Protein AF-A0A851DUW6-F1 (afdb_monomer_lite)

Radius of gyration: 22.92 Å; chains: 1; bounding box: 65×24×66 Å

pLDDT: mean 84.38, std 8.9, range [59.97, 96.06]

Structure (mmCIF, N/CA/C/O backbone):
data_AF-A0A851DUW6-F1
#
_entry.id   AF-A0A851DUW6-F1
#
loop_
_atom_site.group_PDB
_atom_site.id
_atom_site.type_symbol
_atom_site.label_atom_id
_atom_site.label_alt_id
_atom_site.label_comp_id
_atom_site.label_asym_id
_atom_site.label_entity_id
_atom_site.label_seq_id
_atom_site.pdbx_PDB_ins_code
_atom_site.Cartn_x
_atom_site.Cartn_y
_atom_site.Cartn_z
_atom_site.occupancy
_atom_site.B_iso_or_equiv
_atom_site.auth_seq_id
_atom_site.auth_comp_id
_atom_site.auth_asym_id
_atom_site.auth_atom_id
_atom_site.pdbx_PDB_model_num
ATOM 1 N N . MET A 1 1 ? -37.202 9.123 12.163 1.00 62.00 1 MET A N 1
ATOM 2 C CA . MET A 1 1 ? -35.732 9.219 12.340 1.00 62.00 1 MET A CA 1
ATOM 3 C C . MET A 1 1 ? -35.162 8.088 13.204 1.00 62.00 1 MET A C 1
ATOM 5 O O . MET A 1 1 ? -33.959 7.853 13.175 1.00 62.00 1 MET A O 1
ATOM 9 N N . ASP A 1 2 ? -36.004 7.323 13.901 1.00 75.75 2 ASP A N 1
ATOM 10 C CA . ASP A 1 2 ? -35.580 6.311 14.883 1.00 75.75 2 ASP A CA 1
ATOM 11 C C . ASP A 1 2 ? -34.947 5.065 14.260 1.00 75.75 2 ASP A C 1
ATOM 13 O O . ASP A 1 2 ? -34.024 4.495 14.832 1.00 75.75 2 ASP A O 1
ATOM 17 N N . ARG A 1 3 ? -35.350 4.695 13.035 1.00 72.62 3 ARG A N 1
ATOM 18 C CA . ARG A 1 3 ? -34.721 3.592 12.287 1.00 72.62 3 ARG A CA 1
ATOM 19 C C . ARG A 1 3 ? -33.239 3.849 11.992 1.00 72.62 3 ARG A C 1
ATOM 21 O O . ARG A 1 3 ? -32.431 2.941 12.138 1.00 72.62 3 ARG A O 1
ATOM 28 N N . PHE A 1 4 ? -32.865 5.085 11.650 1.00 74.88 4 PHE A N 1
ATOM 29 C CA . PHE A 1 4 ? -31.460 5.447 11.425 1.00 74.88 4 PHE A CA 1
ATOM 30 C C . PHE A 1 4 ? -30.649 5.422 12.722 1.00 74.88 4 PHE A C 1
ATOM 32 O O . PHE A 1 4 ? -29.516 4.947 12.716 1.00 74.88 4 PHE A O 1
ATOM 39 N N . ARG A 1 5 ? -31.238 5.862 13.845 1.00 73.00 5 ARG A N 1
ATOM 40 C CA . ARG A 1 5 ? -30.611 5.745 15.172 1.00 73.00 5 ARG A CA 1
ATOM 41 C C . ARG A 1 5 ? -30.378 4.290 15.565 1.00 73.00 5 ARG A C 1
ATOM 43 O O . ARG A 1 5 ? -29.291 3.976 16.032 1.00 73.00 5 ARG A O 1
ATOM 50 N N . MET A 1 6 ? -31.350 3.413 15.320 1.00 72.38 6 MET A N 1
ATOM 51 C CA . MET A 1 6 ? -31.235 1.981 15.613 1.00 72.38 6 MET A CA 1
ATOM 52 C C . MET A 1 6 ? -30.112 1.318 14.801 1.00 72.38 6 MET A C 1
ATOM 54 O O . MET A 1 6 ? -29.317 0.562 15.348 1.00 72.38 6 MET A O 1
ATOM 58 N N . ILE A 1 7 ? -29.994 1.656 13.513 1.00 71.75 7 ILE A N 1
ATOM 59 C CA . ILE A 1 7 ? -28.923 1.153 12.641 1.00 71.75 7 ILE A CA 1
ATOM 60 C C . ILE A 1 7 ? -27.550 1.679 13.091 1.00 71.75 7 ILE A C 1
ATOM 62 O O . ILE A 1 7 ? -26.595 0.910 13.178 1.00 71.75 7 ILE A O 1
ATOM 66 N N . PHE A 1 8 ? -27.439 2.965 13.439 1.00 67.38 8 PHE A N 1
ATOM 67 C CA . PHE A 1 8 ? -26.194 3.529 13.974 1.00 67.38 8 PHE A CA 1
ATOM 68 C C . PHE A 1 8 ? -25.796 2.900 15.314 1.00 67.38 8 PHE A C 1
ATOM 70 O O . PHE A 1 8 ? -24.625 2.585 15.514 1.00 67.38 8 PHE A O 1
ATOM 77 N N . GLN A 1 9 ? -26.758 2.666 16.209 1.00 66.50 9 GLN A N 1
ATOM 78 C CA . GLN A 1 9 ? -26.529 1.952 17.467 1.00 66.50 9 GLN A CA 1
ATOM 79 C C . GLN A 1 9 ? -26.099 0.503 17.220 1.00 66.50 9 GLN A C 1
ATOM 81 O O . GLN A 1 9 ? -25.191 0.017 17.890 1.00 66.50 9 GLN A O 1
ATOM 86 N N . TYR A 1 10 ? -26.671 -0.164 16.216 1.00 63.16 10 TYR A N 1
ATOM 87 C CA . TYR A 1 10 ? -26.260 -1.507 15.817 1.00 63.16 10 TYR A CA 1
ATOM 88 C C . TYR A 1 10 ? -24.811 -1.533 15.308 1.00 63.16 10 TYR A C 1
ATOM 90 O O . TYR A 1 10 ? -24.011 -2.350 15.769 1.00 63.16 10 TYR A O 1
ATOM 98 N N . PHE A 1 11 ? -24.426 -0.587 14.446 1.00 60.25 11 PHE A N 1
ATOM 99 C CA . PHE A 1 11 ? -23.037 -0.421 14.004 1.00 60.25 11 PHE A CA 1
ATOM 100 C C . PHE A 1 11 ? -22.083 -0.076 15.156 1.00 60.25 11 PHE A C 1
ATOM 102 O O . PHE A 1 11 ? -20.948 -0.551 15.181 1.00 60.25 11 PHE A O 1
ATOM 109 N N . GLN A 1 12 ? -22.545 0.695 16.141 1.00 59.97 12 GLN A N 1
ATOM 110 C CA . GLN A 1 12 ? -21.779 1.014 17.344 1.00 59.97 12 GLN A CA 1
ATOM 111 C C . GLN A 1 12 ? -21.623 -0.197 18.281 1.00 59.97 12 GLN A C 1
ATOM 113 O O . GLN A 1 12 ? -20.594 -0.321 18.941 1.00 59.97 12 GLN A O 1
ATOM 118 N N . SER A 1 13 ? -22.602 -1.106 18.310 1.00 65.56 13 SER A N 1
ATOM 119 C CA . SER A 1 13 ? -22.557 -2.340 19.109 1.00 65.56 13 SER A CA 1
ATOM 120 C C . SER A 1 13 ? -21.707 -3.451 18.474 1.00 65.56 13 SER A C 1
ATOM 122 O O . SER A 1 13 ? -21.062 -4.207 19.193 1.00 65.56 13 SER A O 1
ATOM 124 N N . ASN A 1 14 ? -21.625 -3.506 17.138 1.00 67.81 14 ASN A N 1
ATOM 125 C CA . ASN A 1 14 ? -20.889 -4.525 16.377 1.00 67.81 14 ASN A CA 1
ATOM 126 C C . ASN A 1 14 ? -19.661 -3.939 15.662 1.00 67.81 14 ASN A C 1
ATOM 128 O O . ASN A 1 14 ? -19.496 -4.068 14.445 1.00 67.81 14 ASN A O 1
ATOM 132 N N . THR A 1 15 ? -18.781 -3.298 16.435 1.00 68.75 15 THR A N 1
ATOM 133 C CA . THR A 1 15 ? -17.551 -2.650 15.934 1.00 68.75 15 THR A CA 1
ATOM 134 C C . THR A 1 15 ? -16.670 -3.580 15.094 1.00 68.75 15 THR A C 1
ATOM 136 O O . THR A 1 15 ? -16.083 -3.137 14.111 1.00 68.75 15 THR A O 1
ATOM 139 N N . GLU A 1 16 ? -16.650 -4.874 15.411 1.00 71.06 16 GLU A N 1
ATOM 140 C CA . GLU A 1 16 ? -15.943 -5.919 14.663 1.00 71.06 16 GLU A CA 1
ATOM 141 C C . GLU A 1 16 ? -16.432 -6.053 13.209 1.00 71.06 16 GLU A C 1
ATOM 143 O O . GLU A 1 16 ? -15.630 -6.060 12.273 1.00 71.06 16 GLU A O 1
ATOM 148 N N . SER A 1 17 ? -17.754 -6.107 13.009 1.00 75.25 17 SER A N 1
ATOM 149 C CA . SER A 1 17 ? -18.367 -6.255 11.683 1.00 75.25 17 SER A CA 1
ATOM 150 C C . SER A 1 17 ? -18.197 -4.996 10.838 1.00 75.25 17 SER A C 1
ATOM 152 O O . SER A 1 17 ? -17.963 -5.093 9.634 1.00 75.25 17 SER A O 1
ATOM 154 N N . VAL A 1 18 ? -18.293 -3.818 11.461 1.00 77.06 18 VAL A N 1
ATOM 155 C CA . VAL A 1 18 ? -18.036 -2.535 10.791 1.00 77.06 18 VAL A CA 1
ATOM 156 C C . VAL A 1 18 ? -16.594 -2.467 10.315 1.00 77.06 18 VAL A C 1
ATOM 158 O O . VAL A 1 18 ? -16.342 -2.077 9.177 1.00 77.06 18 VAL A O 1
ATOM 161 N N . MET A 1 19 ? -15.653 -2.903 11.155 1.00 75.62 19 MET A N 1
ATOM 162 C CA . MET A 1 19 ? -14.236 -2.888 10.814 1.00 75.62 19 MET A CA 1
ATOM 163 C C . MET A 1 19 ? -13.923 -3.770 9.613 1.00 75.62 19 MET A C 1
ATOM 165 O O . MET A 1 19 ? -13.244 -3.337 8.687 1.00 75.62 19 MET A O 1
ATOM 169 N N . ASN A 1 20 ? -14.471 -4.985 9.601 1.00 81.94 20 ASN A N 1
ATOM 170 C CA . ASN A 1 20 ? -14.300 -5.908 8.484 1.00 81.94 20 ASN A CA 1
ATOM 171 C C . ASN A 1 20 ? -14.911 -5.340 7.194 1.00 81.94 20 ASN A C 1
ATOM 173 O O . ASN A 1 20 ? -14.309 -5.460 6.128 1.00 81.94 20 ASN A O 1
ATOM 177 N N . GLY A 1 21 ? -16.057 -4.657 7.298 1.00 85.31 21 GLY A N 1
ATOM 178 C CA . GLY A 1 21 ? -16.665 -3.936 6.181 1.00 85.31 21 GLY A CA 1
ATOM 179 C C . GLY A 1 21 ? -15.767 -2.823 5.631 1.00 85.31 21 GLY A C 1
ATOM 180 O O . GLY A 1 21 ? -15.541 -2.765 4.425 1.00 85.31 21 GLY A O 1
ATOM 181 N N . ILE A 1 22 ? -15.200 -1.979 6.500 1.00 86.00 22 ILE A N 1
ATOM 182 C CA . ILE A 1 22 ? -14.276 -0.903 6.102 1.00 86.00 22 ILE A CA 1
ATOM 183 C C . ILE A 1 22 ? -13.022 -1.479 5.434 1.00 86.00 22 ILE A C 1
ATOM 185 O O . ILE A 1 22 ? -12.621 -0.997 4.377 1.00 86.00 22 ILE A O 1
ATOM 189 N N . CYS A 1 23 ? -12.426 -2.532 5.998 1.00 85.12 23 CYS A N 1
ATOM 190 C CA . CYS A 1 23 ? -11.269 -3.206 5.405 1.00 85.12 23 CYS A CA 1
ATOM 191 C C . CYS A 1 23 ? -11.587 -3.790 4.021 1.00 85.12 23 CYS A C 1
ATOM 193 O O . CYS A 1 23 ? -10.784 -3.648 3.099 1.00 85.12 23 CYS A O 1
ATOM 195 N N . GLY A 1 24 ? -12.769 -4.393 3.853 1.00 87.94 24 GLY A N 1
ATOM 196 C CA . GLY A 1 24 ? -13.240 -4.882 2.556 1.00 87.94 24 GLY A CA 1
ATOM 197 C C . GLY A 1 24 ? -13.439 -3.759 1.535 1.00 87.94 24 GLY A C 1
ATOM 198 O O . GLY A 1 24 ? -13.011 -3.884 0.389 1.00 87.94 24 GLY A O 1
ATOM 199 N N . LEU A 1 25 ? -14.019 -2.630 1.952 1.00 91.75 25 LEU A N 1
ATOM 200 C CA . LEU A 1 25 ? -14.181 -1.448 1.099 1.00 91.75 25 LEU A CA 1
ATOM 201 C C . LEU A 1 25 ? -12.833 -0.845 0.688 1.00 91.75 25 LEU A C 1
ATOM 203 O O . LEU A 1 25 ? -12.655 -0.516 -0.482 1.00 91.75 25 LEU A O 1
ATOM 207 N N . LEU A 1 26 ? -11.875 -0.741 1.614 1.00 90.75 26 LEU A N 1
ATOM 208 C CA . LEU A 1 26 ? -10.515 -0.278 1.317 1.00 90.75 26 LEU A CA 1
ATOM 209 C C . LEU A 1 26 ? -9.806 -1.203 0.325 1.00 90.75 26 LEU A C 1
ATOM 211 O O . LEU A 1 26 ? -9.108 -0.717 -0.559 1.00 90.75 26 LEU A O 1
ATOM 215 N N . ALA A 1 27 ? -9.997 -2.518 0.440 1.00 92.19 27 ALA A N 1
ATOM 216 C CA . ALA A 1 27 ? -9.447 -3.480 -0.510 1.00 92.19 27 ALA A CA 1
ATOM 217 C C . ALA A 1 27 ? -10.086 -3.341 -1.900 1.00 92.19 27 ALA A C 1
ATOM 219 O O . ALA A 1 27 ? -9.391 -3.348 -2.909 1.00 92.19 27 ALA A O 1
ATOM 220 N N . LEU A 1 28 ? -11.404 -3.150 -1.983 1.00 93.56 28 LEU A N 1
ATOM 221 C CA . LEU A 1 28 ? -12.062 -2.903 -3.267 1.00 93.56 28 LEU A CA 1
ATOM 222 C C . LEU A 1 28 ? -11.590 -1.581 -3.896 1.00 93.56 28 LEU A C 1
ATOM 224 O O . LEU A 1 28 ? -11.323 -1.518 -5.097 1.00 93.56 28 LEU A O 1
ATOM 228 N N . ALA A 1 29 ? -11.467 -0.534 -3.079 1.00 93.44 29 ALA A N 1
ATOM 229 C CA . ALA A 1 29 ? -10.953 0.760 -3.503 1.00 93.44 29 ALA A CA 1
ATOM 230 C C . ALA A 1 29 ? -9.502 0.656 -3.988 1.00 93.44 29 ALA A C 1
ATOM 232 O O . ALA A 1 29 ? -9.175 1.260 -5.005 1.00 93.44 29 ALA A O 1
ATOM 233 N N . SER A 1 30 ? -8.657 -0.143 -3.327 1.00 92.44 30 SER A N 1
ATOM 234 C CA . SER A 1 30 ? -7.258 -0.330 -3.722 1.00 92.44 30 SER A CA 1
ATOM 235 C C . SER A 1 30 ? -7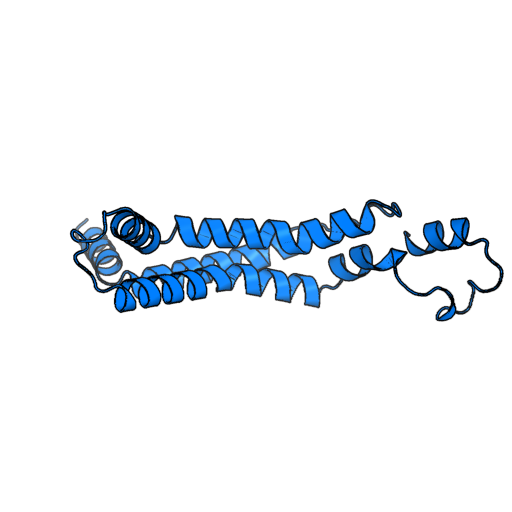.138 -0.971 -5.107 1.00 92.44 30 SER A C 1
ATOM 237 O O . SER A 1 30 ? -6.391 -0.466 -5.942 1.00 92.44 30 SER A O 1
ATOM 239 N N . VAL A 1 31 ? -7.9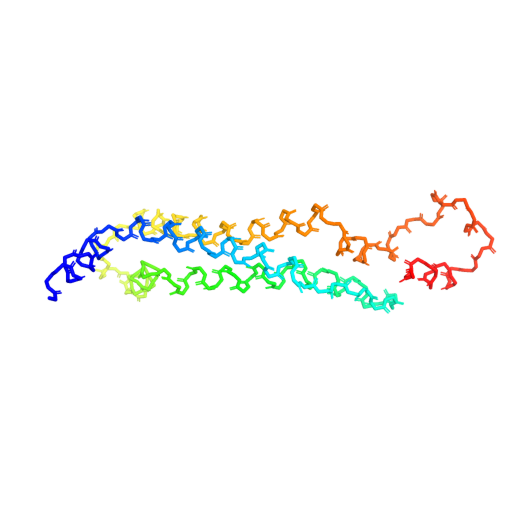52 -1.992 -5.404 1.00 93.50 31 VAL A N 1
ATOM 240 C CA . VAL A 1 31 ? -8.036 -2.588 -6.750 1.00 93.50 31 VAL A CA 1
ATOM 241 C C . VAL A 1 31 ? -8.449 -1.538 -7.777 1.00 93.50 31 VAL A C 1
ATOM 243 O O . VAL A 1 31 ? -7.802 -1.401 -8.811 1.00 93.50 31 VAL A O 1
ATOM 246 N N . LYS A 1 32 ? -9.508 -0.768 -7.491 1.00 93.44 32 LYS A N 1
ATOM 247 C CA . LYS A 1 32 ? -9.997 0.264 -8.416 1.00 93.44 32 LYS A CA 1
ATOM 248 C C . LYS A 1 32 ? -8.970 1.362 -8.659 1.00 93.44 32 LYS A C 1
ATOM 250 O O . LYS A 1 32 ? -8.779 1.755 -9.805 1.00 93.44 32 LYS A O 1
ATOM 255 N N . MET A 1 33 ? -8.290 1.817 -7.612 1.00 92.75 33 MET A N 1
ATOM 256 C CA . MET A 1 33 ? -7.207 2.789 -7.723 1.00 92.75 33 MET A CA 1
ATOM 257 C C . MET A 1 33 ? -6.074 2.255 -8.598 1.00 92.75 33 MET A C 1
ATOM 259 O O . MET A 1 33 ? -5.634 2.986 -9.477 1.00 92.75 33 MET A O 1
ATOM 263 N N . TYR A 1 34 ? -5.653 0.997 -8.421 1.00 91.44 34 TYR A N 1
ATOM 264 C CA . TYR A 1 34 ? -4.615 0.402 -9.266 1.00 91.44 34 TYR A CA 1
ATOM 265 C C . TYR A 1 34 ? -5.051 0.313 -10.732 1.00 91.44 34 TYR A C 1
ATOM 267 O O . TYR A 1 34 ? -4.317 0.730 -11.616 1.00 91.44 34 TYR A O 1
ATOM 275 N N . THR A 1 35 ? -6.266 -0.172 -11.008 1.00 89.31 35 THR A N 1
ATOM 276 C CA . THR A 1 35 ? -6.748 -0.319 -12.395 1.00 89.31 35 THR A CA 1
ATOM 277 C C . THR A 1 35 ? -6.947 1.010 -13.119 1.00 89.31 35 THR A C 1
ATOM 279 O O . THR A 1 35 ? -6.894 1.046 -14.343 1.00 89.31 35 THR A O 1
ATOM 282 N N . SER A 1 36 ? -7.204 2.089 -12.378 1.00 91.69 36 SER A N 1
ATOM 283 C CA . SER A 1 36 ? -7.324 3.440 -12.933 1.00 91.69 36 SER A CA 1
ATOM 284 C C . SER A 1 36 ? -5.978 4.160 -13.036 1.00 91.69 36 SER A C 1
ATOM 286 O O . SER A 1 36 ? -5.911 5.239 -13.622 1.00 91.69 36 SER A O 1
ATOM 288 N N . PHE A 1 37 ? -4.926 3.615 -12.424 1.00 89.75 37 PHE A N 1
ATOM 289 C CA . PHE A 1 37 ? -3.600 4.207 -12.430 1.00 89.75 37 PHE A CA 1
ATOM 290 C C . PHE A 1 37 ? -2.877 3.837 -13.726 1.00 89.75 37 PHE A C 1
ATOM 292 O O . PHE A 1 37 ? -2.619 2.664 -13.993 1.00 89.75 37 PHE A O 1
ATOM 299 N N . ASP A 1 38 ? -2.527 4.846 -14.521 1.00 88.69 38 ASP A N 1
ATOM 300 C CA . ASP A 1 38 ? -1.766 4.641 -15.749 1.00 88.69 38 ASP A CA 1
ATOM 301 C C . ASP A 1 38 ? -0.264 4.583 -15.439 1.00 88.69 38 ASP A C 1
ATOM 303 O O . ASP A 1 38 ? 0.410 5.601 -15.257 1.00 88.69 38 ASP A O 1
ATOM 307 N N . PHE A 1 39 ? 0.254 3.364 -15.295 1.00 89.31 39 PHE A N 1
ATOM 308 C CA . PHE A 1 39 ? 1.667 3.134 -15.018 1.00 89.31 39 PHE A CA 1
ATOM 309 C C . PHE A 1 39 ? 2.508 3.329 -16.284 1.00 89.31 39 PHE A C 1
ATOM 311 O O . PHE A 1 39 ? 2.435 2.529 -17.216 1.00 89.31 39 PHE A O 1
ATOM 318 N N . SER A 1 40 ? 3.377 4.340 -16.269 1.00 90.94 40 SER A N 1
ATOM 319 C CA . SER A 1 40 ? 4.334 4.622 -17.344 1.00 90.94 40 SER A CA 1
ATOM 320 C C . SER A 1 40 ? 5.765 4.592 -16.805 1.00 90.94 40 SER A C 1
ATOM 322 O O . SER A 1 40 ? 6.153 5.452 -16.016 1.00 90.94 40 SER A O 1
ATOM 324 N N . CYS A 1 41 ? 6.562 3.600 -17.216 1.00 90.88 41 CYS A N 1
ATOM 325 C CA . CYS A 1 41 ? 7.964 3.495 -16.801 1.00 90.88 41 CYS A CA 1
ATOM 326 C C . CYS A 1 41 ? 8.781 4.648 -17.423 1.00 90.88 41 CYS A C 1
ATOM 328 O O . CYS A 1 41 ? 8.648 4.896 -18.621 1.00 90.88 41 CYS A O 1
ATOM 330 N N . PRO A 1 42 ? 9.631 5.357 -16.655 1.00 89.31 42 PRO A N 1
ATOM 331 C CA . PRO A 1 42 ? 10.378 6.503 -17.174 1.00 89.31 42 PRO A CA 1
ATOM 332 C C . PRO A 1 42 ? 11.497 6.105 -18.149 1.00 89.31 42 PRO A C 1
ATOM 334 O O . PRO A 1 42 ? 11.973 6.950 -18.898 1.00 89.31 42 PRO A O 1
ATOM 337 N N . CYS A 1 43 ? 11.914 4.838 -18.150 1.00 89.69 43 CYS A N 1
ATOM 338 C CA . CYS A 1 43 ? 13.015 4.305 -18.952 1.00 89.69 43 CYS A CA 1
ATOM 339 C C . CYS A 1 43 ? 14.368 5.006 -18.710 1.00 89.69 43 CYS A C 1
ATOM 341 O O . CYS A 1 43 ? 15.165 5.216 -19.629 1.00 89.69 43 CYS A O 1
ATOM 343 N N . LEU A 1 44 ? 14.643 5.374 -17.452 1.00 87.31 44 LEU A N 1
ATOM 344 C CA . LEU A 1 44 ? 15.940 5.897 -17.018 1.00 87.31 44 LEU A CA 1
ATOM 345 C C . LEU A 1 44 ? 16.644 4.861 -16.123 1.00 87.31 44 LEU A C 1
ATOM 347 O O . LEU A 1 44 ? 16.087 4.501 -15.081 1.00 87.31 44 LEU A O 1
ATOM 351 N N . PRO A 1 45 ? 17.907 4.479 -16.414 1.00 80.00 45 PRO A N 1
ATOM 352 C CA . PRO A 1 45 ? 18.611 3.393 -15.718 1.00 80.00 45 PRO A CA 1
ATOM 353 C C . PRO A 1 45 ? 18.628 3.497 -14.187 1.00 80.00 45 PRO A C 1
ATOM 355 O O . PRO A 1 45 ? 18.586 2.488 -13.496 1.00 80.00 45 PRO A O 1
ATOM 358 N N . ARG A 1 46 ? 18.679 4.717 -13.636 1.00 82.00 46 ARG A N 1
ATOM 359 C CA . ARG A 1 46 ? 18.703 4.948 -12.179 1.00 82.00 46 ARG A CA 1
ATOM 360 C C . ARG A 1 46 ? 17.327 5.130 -11.542 1.00 82.00 46 ARG A C 1
ATOM 362 O O . ARG A 1 46 ? 17.204 4.965 -10.333 1.00 82.00 46 ARG A O 1
ATOM 369 N N . TYR A 1 47 ? 16.313 5.501 -12.320 1.00 89.19 47 TYR A N 1
ATOM 370 C CA . TYR A 1 47 ? 14.989 5.838 -11.788 1.00 89.19 47 TYR A CA 1
ATOM 371 C C . TYR A 1 47 ? 13.991 4.690 -11.913 1.00 89.19 47 TYR A C 1
ATOM 373 O O . TYR A 1 47 ? 13.061 4.633 -11.115 1.00 89.19 47 TYR A O 1
ATOM 381 N N . ASN A 1 48 ? 14.205 3.758 -12.844 1.00 91.31 48 ASN A N 1
ATOM 382 C CA . ASN A 1 48 ? 13.346 2.595 -13.066 1.00 91.31 48 ASN A CA 1
ATOM 383 C C . ASN A 1 48 ? 13.085 1.796 -11.774 1.00 91.31 48 ASN A C 1
ATOM 385 O O . ASN A 1 48 ? 11.931 1.563 -11.410 1.00 91.31 48 ASN A O 1
ATOM 389 N N . THR A 1 49 ? 14.142 1.468 -11.021 1.00 90.81 49 THR A N 1
ATOM 390 C CA . THR A 1 49 ? 14.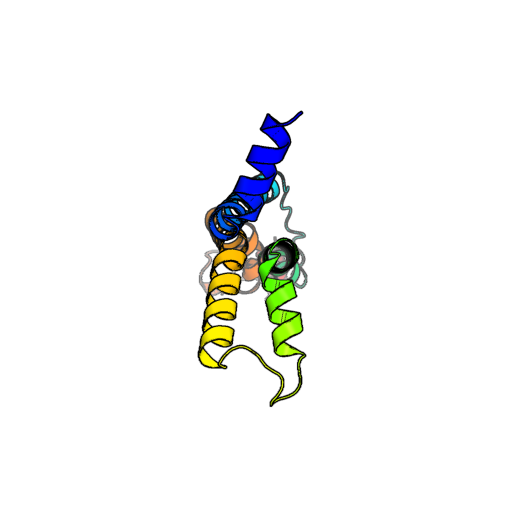039 0.739 -9.745 1.00 90.81 49 THR A CA 1
ATOM 391 C C . THR A 1 49 ? 13.274 1.522 -8.684 1.00 90.81 49 THR A C 1
ATOM 393 O O . THR A 1 49 ? 12.327 1.001 -8.098 1.00 90.81 49 THR A O 1
ATOM 396 N N . ALA A 1 50 ? 13.631 2.789 -8.456 1.00 93.31 50 ALA A N 1
ATOM 397 C CA . ALA A 1 50 ? 12.965 3.618 -7.451 1.00 93.31 50 ALA A CA 1
ATOM 398 C C . ALA A 1 50 ? 11.487 3.872 -7.792 1.00 93.31 50 ALA A C 1
ATOM 400 O O . ALA A 1 50 ? 10.639 3.854 -6.903 1.00 93.31 50 ALA A O 1
ATOM 401 N N . TYR A 1 51 ? 11.169 4.069 -9.073 1.00 93.19 51 TYR A N 1
ATOM 402 C CA . TYR A 1 51 ? 9.810 4.307 -9.551 1.00 93.19 51 TYR A CA 1
ATOM 403 C C . TYR A 1 51 ? 8.931 3.056 -9.422 1.00 93.19 51 TYR A C 1
ATOM 405 O O . TYR A 1 51 ? 7.866 3.113 -8.805 1.00 93.19 51 TYR A O 1
ATOM 413 N N . GLY A 1 52 ? 9.400 1.910 -9.932 1.00 92.81 52 GLY A N 1
ATOM 414 C CA . GLY A 1 52 ? 8.664 0.645 -9.863 1.00 92.81 52 GLY A CA 1
ATOM 415 C C . GLY A 1 52 ? 8.450 0.160 -8.426 1.00 92.81 52 GLY A C 1
ATOM 416 O O . GLY A 1 52 ? 7.323 -0.165 -8.049 1.00 92.81 52 GLY A O 1
ATOM 417 N N . LEU A 1 53 ? 9.495 0.189 -7.585 1.00 94.00 53 LEU A N 1
ATOM 418 C CA . LEU A 1 53 ? 9.369 -0.162 -6.162 1.00 94.00 53 LEU A CA 1
ATOM 419 C C . LEU A 1 53 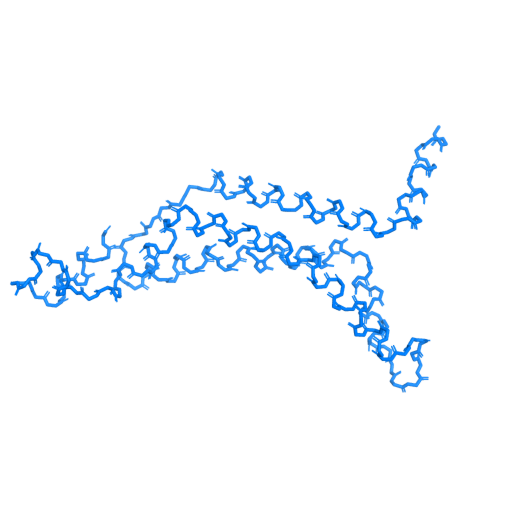? 8.539 0.868 -5.387 1.00 94.00 53 LEU A C 1
ATOM 421 O O . LEU A 1 53 ? 7.791 0.501 -4.482 1.00 94.00 53 LEU A O 1
ATOM 425 N N . GLY A 1 54 ? 8.627 2.149 -5.748 1.00 94.31 54 GLY A N 1
ATOM 426 C CA . GLY A 1 54 ? 7.829 3.209 -5.138 1.00 94.31 54 GLY A CA 1
ATOM 427 C C . GLY A 1 54 ? 6.332 2.951 -5.292 1.00 94.31 54 GLY A C 1
ATOM 428 O O . GLY A 1 54 ? 5.607 2.941 -4.302 1.00 94.31 54 GLY A O 1
ATOM 429 N N . ILE A 1 55 ? 5.869 2.662 -6.508 1.00 93.38 55 ILE A N 1
ATOM 430 C CA . ILE A 1 55 ? 4.449 2.364 -6.774 1.00 93.38 55 ILE A CA 1
ATOM 431 C C . ILE A 1 55 ? 4.030 1.017 -6.171 1.00 93.38 55 ILE A C 1
ATOM 433 O O . ILE A 1 55 ? 2.884 0.854 -5.743 1.00 93.38 55 ILE A O 1
ATOM 437 N N . MET A 1 56 ? 4.962 0.069 -6.063 1.00 93.88 56 MET A N 1
ATOM 438 C CA . MET A 1 56 ? 4.710 -1.201 -5.390 1.00 93.88 56 MET A CA 1
ATOM 439 C C . MET A 1 56 ? 4.498 -1.025 -3.878 1.00 93.88 56 MET A C 1
ATOM 441 O O . MET A 1 56 ? 3.575 -1.631 -3.351 1.00 93.88 56 MET A O 1
ATOM 445 N N . PHE A 1 57 ? 5.283 -0.194 -3.177 1.00 94.62 57 PHE A N 1
ATOM 446 C CA . PHE A 1 57 ? 5.283 -0.143 -1.701 1.00 94.62 57 PHE A CA 1
ATOM 447 C C . PHE A 1 57 ? 4.650 1.100 -1.064 1.00 94.62 57 PHE A C 1
ATOM 449 O O . PHE A 1 57 ? 4.070 0.989 0.019 1.00 94.62 57 PHE A O 1
ATOM 456 N N . ILE A 1 58 ? 4.711 2.273 -1.696 1.00 95.75 58 ILE A N 1
ATOM 457 C CA . ILE A 1 58 ? 4.177 3.516 -1.111 1.00 95.75 58 ILE A CA 1
ATOM 458 C C . ILE A 1 58 ? 2.648 3.443 -0.932 1.00 95.75 58 ILE A C 1
ATOM 460 O O . ILE A 1 58 ? 2.175 3.724 0.175 1.00 95.75 58 ILE A O 1
ATOM 464 N N . PRO A 1 59 ? 1.850 3.027 -1.937 1.00 95.00 59 PRO A N 1
ATOM 465 C CA . PRO A 1 59 ? 0.400 2.945 -1.776 1.00 95.00 59 PRO A CA 1
ATOM 466 C C . PRO A 1 59 ? -0.048 1.918 -0.719 1.00 95.00 59 PRO A C 1
ATOM 468 O O . PRO A 1 59 ? -0.906 2.269 0.090 1.00 95.00 59 PRO A O 1
ATOM 471 N N . PRO A 1 60 ? 0.539 0.705 -0.611 1.00 95.44 60 PRO A N 1
ATOM 472 C CA . PRO A 1 60 ? 0.264 -0.206 0.501 1.00 95.44 60 PRO A CA 1
ATOM 473 C C . PRO A 1 60 ? 0.528 0.394 1.877 1.00 95.44 60 PRO A C 1
ATOM 475 O O . PRO A 1 60 ? -0.279 0.196 2.782 1.00 95.44 60 PRO A O 1
ATOM 478 N N . ILE A 1 61 ? 1.621 1.146 2.049 1.00 95.94 61 ILE A N 1
ATOM 479 C CA . ILE A 1 61 ? 1.915 1.816 3.323 1.00 95.94 61 ILE A CA 1
ATOM 480 C C . ILE A 1 61 ? 0.822 2.845 3.637 1.00 95.94 61 ILE A C 1
ATOM 482 O O . ILE A 1 61 ? 0.306 2.869 4.754 1.00 95.94 61 ILE A O 1
ATOM 486 N N . ALA A 1 62 ? 0.414 3.650 2.652 1.00 95.38 62 ALA A N 1
ATOM 487 C CA . ALA A 1 62 ? -0.670 4.613 2.826 1.00 95.38 62 ALA A CA 1
ATOM 488 C C . ALA A 1 62 ? -2.001 3.924 3.178 1.00 95.38 62 ALA A C 1
ATOM 490 O O . ALA A 1 62 ? -2.662 4.316 4.138 1.00 95.38 62 ALA A O 1
ATOM 491 N N . LEU A 1 63 ? -2.364 2.852 2.467 1.00 94.00 63 LEU A N 1
ATOM 492 C CA . LEU A 1 63 ? -3.575 2.067 2.728 1.00 94.00 63 LEU A CA 1
ATOM 493 C C . LEU A 1 63 ? -3.562 1.422 4.116 1.00 94.00 63 LEU A C 1
ATOM 495 O O . LEU A 1 63 ? -4.592 1.409 4.790 1.00 94.00 63 LEU A O 1
ATOM 499 N N . PHE A 1 64 ? -2.408 0.926 4.563 1.00 93.88 64 PHE A N 1
ATOM 500 C CA . PHE A 1 64 ? -2.240 0.375 5.905 1.00 93.88 64 PHE A CA 1
ATOM 501 C C . PHE A 1 64 ? -2.505 1.440 6.974 1.00 93.88 64 PHE A C 1
ATOM 503 O O . PHE A 1 64 ? -3.292 1.213 7.894 1.00 93.88 64 PHE A O 1
ATOM 510 N N . LEU A 1 65 ? -1.909 2.627 6.823 1.00 93.06 65 LEU A N 1
ATOM 511 C CA . LEU A 1 65 ? -2.133 3.753 7.732 1.00 93.06 65 LEU A CA 1
ATOM 512 C C . LEU A 1 65 ? -3.598 4.205 7.721 1.00 93.06 65 LEU A C 1
ATOM 514 O O . LEU A 1 65 ? -4.176 4.410 8.787 1.00 93.06 65 LEU A O 1
ATOM 518 N N . CYS A 1 66 ? -4.231 4.290 6.548 1.00 91.81 66 CYS A N 1
ATOM 519 C CA . CYS A 1 66 ? -5.662 4.571 6.437 1.00 91.81 66 CYS A CA 1
ATOM 520 C C . CYS A 1 66 ? -6.504 3.519 7.173 1.00 91.81 66 CYS A C 1
ATOM 522 O O . CYS A 1 66 ? -7.405 3.884 7.925 1.00 91.81 66 CYS A O 1
ATOM 524 N N . GLY A 1 67 ? -6.187 2.231 7.018 1.00 90.44 67 GLY A N 1
ATOM 525 C CA . GLY A 1 67 ? -6.850 1.141 7.734 1.00 90.44 67 GLY A CA 1
ATOM 526 C C . GLY A 1 67 ? -6.713 1.256 9.255 1.00 90.44 67 GLY A C 1
ATOM 527 O O . GLY A 1 67 ? -7.682 1.024 9.977 1.00 90.44 67 GLY A O 1
ATOM 528 N N . LEU A 1 68 ? -5.546 1.680 9.753 1.00 88.81 68 LEU A N 1
ATOM 529 C CA . LEU A 1 68 ? -5.338 1.944 11.179 1.00 88.81 68 LEU A CA 1
ATOM 530 C C . LEU A 1 68 ? -6.131 3.160 11.670 1.00 88.81 68 LEU A C 1
ATOM 532 O O . LEU A 1 68 ? -6.772 3.069 12.715 1.00 88.81 68 LEU A O 1
ATOM 536 N N . ILE A 1 69 ? -6.120 4.275 10.934 1.00 87.88 69 ILE A N 1
ATOM 537 C CA . ILE A 1 69 ? -6.802 5.526 11.320 1.00 87.88 69 ILE A CA 1
ATOM 538 C C . ILE A 1 69 ? -8.324 5.350 11.330 1.00 87.88 69 ILE A C 1
ATOM 540 O O . ILE A 1 69 ? -9.001 5.830 12.238 1.00 87.88 69 ILE A O 1
ATOM 544 N N . LEU A 1 70 ? -8.869 4.643 10.339 1.00 84.88 70 LEU A N 1
ATOM 545 C CA . LEU A 1 70 ? -10.304 4.369 10.251 1.00 84.88 70 LEU A CA 1
ATOM 546 C C . LEU A 1 70 ? -10.770 3.374 11.322 1.00 84.88 70 LEU A C 1
ATOM 548 O O . LEU A 1 70 ? -11.960 3.317 11.646 1.00 84.88 70 LEU A O 1
ATOM 552 N N . ASN A 1 71 ? -9.843 2.616 11.913 1.00 82.06 71 ASN A N 1
ATOM 553 C CA . ASN A 1 71 ? -10.159 1.689 12.978 1.00 82.06 71 ASN A CA 1
ATOM 554 C C . ASN A 1 71 ? -10.288 2.393 14.332 1.00 82.06 71 ASN A C 1
ATOM 556 O O . ASN A 1 71 ? -9.303 2.639 15.015 1.00 82.06 71 ASN A O 1
ATOM 560 N N . ARG A 1 72 ? -11.522 2.625 14.798 1.00 77.38 72 ARG A N 1
ATOM 561 C CA . ARG A 1 72 ? -11.771 3.181 16.144 1.00 77.38 72 ARG A CA 1
ATOM 562 C C . ARG A 1 72 ? -11.080 2.419 17.283 1.00 77.38 72 ARG A C 1
ATOM 564 O O . ARG A 1 72 ? -10.719 3.040 18.278 1.00 77.38 72 ARG A O 1
ATOM 571 N N . GLN A 1 73 ? -10.904 1.103 17.168 1.00 78.81 73 GLN A N 1
ATOM 572 C CA . GLN A 1 73 ? -10.242 0.302 18.202 1.00 78.81 73 GLN A CA 1
ATOM 573 C C . GLN A 1 73 ? -8.733 0.584 18.272 1.00 78.81 73 GLN A C 1
ATOM 575 O O . GLN A 1 73 ? -8.138 0.383 19.329 1.00 78.81 73 GLN A O 1
ATOM 580 N N . SER A 1 74 ? -8.112 1.086 17.196 1.00 80.31 74 SER A N 1
ATOM 581 C CA . SER A 1 74 ? -6.688 1.447 17.187 1.00 80.31 74 SER A CA 1
ATOM 582 C C . SER A 1 74 ? -6.403 2.646 18.096 1.00 80.31 74 SER A C 1
ATOM 584 O O . SER A 1 74 ? -5.415 2.636 18.828 1.00 80.31 74 SER A O 1
ATOM 586 N N . LEU A 1 75 ? -7.308 3.631 18.124 1.00 80.88 75 LEU A N 1
ATOM 587 C CA . LEU A 1 75 ? -7.221 4.802 18.999 1.00 80.88 75 LEU A CA 1
ATOM 588 C C . LEU A 1 75 ? -7.354 4.404 20.470 1.00 80.88 75 LEU A C 1
ATOM 590 O O . LEU A 1 75 ? -6.509 4.770 21.281 1.00 80.88 75 LEU A O 1
ATOM 594 N N . VAL A 1 76 ? -8.357 3.581 20.794 1.00 81.62 76 VAL A N 1
ATOM 595 C CA . VAL A 1 76 ? -8.547 3.053 22.157 1.00 81.62 76 VAL A CA 1
ATOM 596 C C . VAL A 1 76 ? -7.322 2.248 22.600 1.00 81.62 76 VAL A C 1
ATOM 598 O O . VAL A 1 76 ? -6.851 2.382 23.726 1.00 81.62 76 VAL A O 1
ATOM 601 N N . MET A 1 77 ? -6.755 1.437 21.704 1.00 81.31 77 MET A N 1
ATOM 602 C CA . MET A 1 77 ? -5.526 0.695 21.982 1.00 81.31 77 MET A CA 1
ATOM 603 C C . MET A 1 77 ? -4.329 1.624 22.224 1.00 81.31 77 MET A C 1
ATOM 605 O O . MET A 1 77 ? -3.531 1.363 23.125 1.00 81.31 77 MET A O 1
ATOM 609 N N . LEU A 1 78 ? -4.187 2.693 21.438 1.00 83.56 78 LEU A N 1
ATOM 610 C CA . LEU A 1 78 ? -3.098 3.659 21.578 1.00 83.56 78 LEU A CA 1
ATOM 611 C C . LEU A 1 78 ? -3.184 4.410 22.914 1.00 83.56 78 LEU A C 1
ATOM 613 O O . LEU A 1 78 ? -2.165 4.597 23.582 1.00 83.56 78 LEU A O 1
ATOM 617 N N . GLU A 1 79 ? -4.394 4.788 23.326 1.00 83.62 79 GLU A N 1
ATOM 618 C CA . GLU A 1 79 ? -4.655 5.394 24.634 1.00 83.62 79 GLU A CA 1
ATOM 619 C C . GLU A 1 79 ? -4.286 4.442 25.777 1.00 83.62 79 GLU A C 1
ATOM 621 O O . GLU A 1 79 ? -3.523 4.825 26.667 1.00 83.62 79 GLU A O 1
ATOM 626 N N . GLU A 1 80 ? -4.730 3.182 25.719 1.00 82.88 80 GLU A N 1
ATOM 627 C CA . GLU A 1 80 ? -4.377 2.157 26.712 1.00 82.88 80 GLU A CA 1
ATOM 628 C C . GLU A 1 80 ? -2.868 1.875 26.758 1.00 82.88 80 GLU A C 1
ATOM 630 O O . GLU A 1 80 ? -2.289 1.693 27.833 1.00 82.88 80 GLU A O 1
ATOM 635 N N . TRP A 1 81 ? -2.186 1.890 25.608 1.00 80.25 81 TRP A N 1
ATOM 636 C CA . TRP A 1 81 ? -0.735 1.712 25.554 1.00 80.25 81 TRP A CA 1
ATOM 637 C C . TRP A 1 81 ? 0.009 2.883 26.205 1.00 80.25 81 TRP A C 1
ATOM 639 O O . TRP A 1 81 ? 1.011 2.663 26.899 1.00 80.25 81 TRP A O 1
ATOM 649 N N . ARG A 1 82 ? -0.486 4.112 26.002 1.00 84.31 82 ARG A N 1
ATOM 650 C CA . ARG A 1 82 ? 0.089 5.352 26.544 1.00 84.31 82 ARG A CA 1
ATOM 651 C C . ARG A 1 82 ? -0.058 5.456 28.066 1.00 84.31 82 ARG A C 1
ATOM 653 O O . ARG A 1 82 ? 0.733 6.164 28.691 1.00 84.31 82 ARG A O 1
ATOM 660 N N . ARG A 1 83 ? -1.015 4.750 28.683 1.00 84.31 83 ARG A N 1
ATOM 661 C CA . ARG A 1 83 ? -1.157 4.718 30.149 1.00 84.31 83 ARG A CA 1
ATOM 662 C C . ARG A 1 83 ? 0.104 4.132 30.818 1.00 84.31 83 ARG A C 1
ATOM 664 O O . ARG A 1 83 ? 0.623 3.104 30.361 1.00 84.31 83 ARG A O 1
ATOM 671 N N . PRO A 1 84 ? 0.597 4.741 31.917 1.00 81.75 84 PRO A N 1
ATOM 672 C CA . PRO A 1 84 ? 1.778 4.260 32.631 1.00 81.75 84 PRO A CA 1
ATOM 673 C C . PRO A 1 84 ? 1.571 2.848 33.200 1.00 81.75 84 PRO A C 1
ATOM 675 O O . PRO A 1 84 ? 0.456 2.453 33.554 1.00 81.75 84 PRO A O 1
ATOM 678 N N . LYS A 1 85 ? 2.667 2.081 33.295 1.00 72.56 85 LYS A N 1
ATOM 679 C CA . LYS A 1 85 ? 2.670 0.718 33.854 1.00 72.56 85 LYS A CA 1
ATOM 680 C C . LYS A 1 85 ? 2.114 0.767 35.288 1.00 72.56 85 LYS A C 1
ATOM 682 O O . LYS A 1 85 ? 2.661 1.478 36.120 1.00 72.56 85 LYS A O 1
ATOM 687 N N . GLY A 1 86 ? 1.008 0.064 35.541 1.00 72.50 86 GLY A N 1
ATOM 688 C CA . GLY A 1 86 ? 0.277 0.078 36.820 1.00 72.50 86 GLY A CA 1
ATOM 689 C C . GLY A 1 86 ? -1.086 0.788 36.793 1.00 72.50 86 GLY A C 1
ATOM 690 O O . GLY A 1 86 ? -1.886 0.566 37.691 1.00 72.50 86 GLY A O 1
ATOM 691 N N . ARG A 1 87 ? -1.392 1.587 35.757 1.00 74.88 87 ARG A N 1
ATOM 692 C CA . ARG A 1 87 ? -2.732 2.183 35.521 1.00 74.88 87 ARG A CA 1
ATOM 693 C C . ARG A 1 87 ? -3.454 1.604 34.296 1.00 74.88 87 ARG A C 1
ATOM 695 O O . ARG A 1 87 ? -4.391 2.215 33.785 1.00 74.88 87 ARG A O 1
ATOM 702 N N . ARG A 1 88 ? -2.970 0.475 33.776 1.00 78.00 88 ARG A N 1
ATOM 703 C CA . ARG A 1 88 ? -3.592 -0.228 32.648 1.00 78.00 88 ARG A CA 1
ATOM 704 C C . ARG A 1 88 ? -4.722 -1.091 33.181 1.00 78.00 88 ARG A C 1
ATOM 706 O O . ARG A 1 88 ? -4.489 -1.877 34.092 1.00 78.00 88 ARG A O 1
ATOM 713 N N . GLU A 1 89 ? -5.911 -0.949 32.608 1.00 76.12 89 GLU A N 1
ATOM 714 C CA . GLU A 1 89 ? -7.062 -1.777 32.992 1.00 76.12 89 GLU A CA 1
ATOM 715 C C . GLU A 1 89 ? -6.982 -3.185 32.395 1.00 76.12 89 GLU A C 1
ATOM 717 O O . GLU A 1 89 ? -7.592 -4.114 32.915 1.00 76.12 89 GLU A O 1
ATOM 722 N N . LYS A 1 90 ? -6.224 -3.354 31.303 1.00 75.38 90 LYS A N 1
ATOM 723 C CA . LYS A 1 90 ? -6.104 -4.625 30.583 1.00 75.38 90 LYS A CA 1
ATOM 724 C C . LYS A 1 90 ? -4.724 -5.250 30.719 1.00 75.38 90 LYS A C 1
ATOM 726 O O . LYS A 1 90 ? -3.699 -4.567 30.647 1.00 75.38 90 LYS A O 1
ATOM 731 N N . ASP A 1 91 ? -4.720 -6.577 30.804 1.00 83.88 91 ASP A N 1
ATOM 732 C CA . ASP A 1 91 ? -3.507 -7.382 30.763 1.00 83.88 91 ASP A CA 1
ATOM 733 C C . ASP A 1 91 ? -2.720 -7.173 29.469 1.00 83.88 91 ASP A C 1
ATOM 735 O O . ASP A 1 91 ? -3.265 -6.995 28.374 1.00 83.88 91 ASP A O 1
ATOM 739 N N . LEU A 1 92 ? -1.395 -7.272 29.584 1.00 80.50 92 LEU A N 1
ATOM 740 C CA . LEU A 1 92 ? -0.484 -7.083 28.458 1.00 80.50 92 LEU A CA 1
ATOM 741 C C . LEU A 1 92 ? -0.748 -8.087 27.322 1.00 80.50 92 LEU A C 1
ATOM 743 O O . LEU A 1 92 ? -0.601 -7.741 26.150 1.00 80.50 92 LEU A O 1
ATOM 747 N N . ALA A 1 93 ? -1.162 -9.312 27.661 1.00 84.62 93 ALA A N 1
ATOM 748 C CA . ALA A 1 93 ? -1.534 -10.342 26.693 1.00 84.62 93 ALA A CA 1
ATOM 749 C C . ALA A 1 93 ? -2.756 -9.926 25.856 1.00 84.62 93 ALA A C 1
ATOM 751 O O . ALA A 1 93 ? -2.740 -10.053 24.632 1.00 84.62 93 ALA A O 1
ATOM 752 N N . VAL A 1 94 ? -3.770 -9.339 26.498 1.00 84.94 94 VAL A N 1
ATOM 753 C CA . VAL A 1 94 ? -4.986 -8.852 25.831 1.00 84.94 94 VAL A CA 1
ATOM 754 C C . VAL A 1 94 ? -4.661 -7.674 24.912 1.00 84.94 94 VAL A C 1
ATOM 756 O O . VAL A 1 94 ? -5.139 -7.625 23.781 1.00 84.94 94 VAL A O 1
ATOM 759 N N . ILE A 1 95 ? -3.792 -6.755 25.346 1.00 82.88 95 ILE A N 1
ATOM 760 C CA . ILE A 1 95 ? -3.339 -5.626 24.515 1.00 82.88 95 ILE A CA 1
ATOM 761 C C . ILE A 1 95 ? -2.604 -6.124 23.261 1.00 82.88 95 ILE A C 1
ATOM 763 O O . ILE A 1 95 ? -2.872 -5.644 22.160 1.00 82.88 95 ILE A O 1
ATOM 767 N N . ARG A 1 96 ? -1.710 -7.113 23.399 1.00 86.31 96 ARG A N 1
ATOM 768 C CA . ARG A 1 96 ? -0.994 -7.712 22.257 1.00 86.31 96 ARG A CA 1
ATOM 769 C C . ARG A 1 96 ? -1.939 -8.406 21.279 1.00 86.31 96 ARG A C 1
ATOM 771 O O . ARG A 1 96 ? -1.772 -8.257 20.068 1.00 86.31 96 ARG A O 1
ATOM 778 N N . TYR A 1 97 ? -2.929 -9.130 21.793 1.00 87.62 97 TYR A N 1
ATOM 779 C CA . TYR A 1 97 ? -3.944 -9.777 20.967 1.00 87.62 97 TYR A CA 1
ATOM 780 C C . TYR A 1 97 ? -4.776 -8.751 20.184 1.00 87.62 97 TYR A C 1
ATOM 782 O O . TYR A 1 97 ? -4.905 -8.870 18.967 1.00 87.62 97 TYR A O 1
ATOM 790 N N . MET A 1 98 ? -5.263 -7.697 20.851 1.00 84.25 98 MET A N 1
ATOM 791 C CA . MET A 1 98 ? -5.998 -6.612 20.187 1.00 84.25 98 MET A CA 1
ATOM 792 C C . MET A 1 98 ? -5.149 -5.939 19.100 1.00 84.25 98 MET A C 1
ATOM 794 O O . MET A 1 98 ? -5.632 -5.744 17.988 1.00 84.25 98 MET A O 1
ATOM 798 N N . CYS A 1 99 ? -3.871 -5.661 19.381 1.00 86.25 99 CYS A N 1
ATOM 799 C CA . CYS A 1 99 ? -2.938 -5.102 18.399 1.00 86.25 99 CYS A CA 1
ATOM 800 C C . CYS A 1 99 ? -2.791 -5.998 17.166 1.00 86.25 99 CYS A C 1
ATOM 802 O O . CYS A 1 99 ? -2.919 -5.531 16.035 1.00 86.25 99 CYS A O 1
ATOM 804 N N . SER A 1 100 ? -2.606 -7.299 17.386 1.00 88.50 100 SER A N 1
ATOM 805 C CA . SER A 1 100 ? -2.443 -8.273 16.304 1.00 88.50 100 SER A CA 1
ATOM 806 C C . SER A 1 100 ? -3.700 -8.363 15.433 1.00 88.50 100 SER A C 1
ATOM 808 O O . SER A 1 100 ? -3.596 -8.320 14.210 1.00 88.50 100 SER A O 1
ATOM 810 N N . SER A 1 101 ? -4.887 -8.400 16.047 1.00 87.88 101 SER A N 1
ATOM 811 C CA . SER A 1 1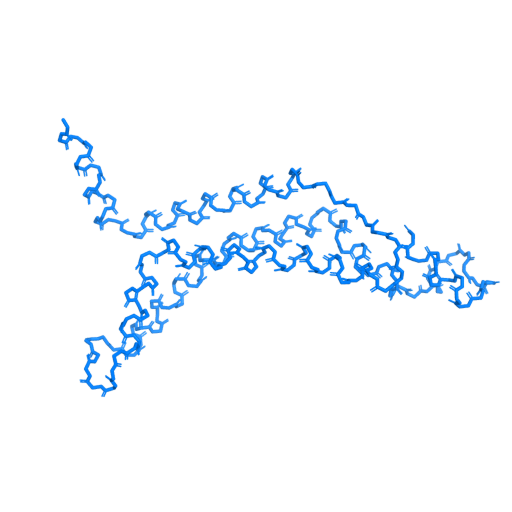01 ? -6.174 -8.416 15.333 1.00 87.88 101 SER A CA 1
ATOM 812 C C . SER A 1 101 ? -6.369 -7.165 14.465 1.00 87.88 101 SER A C 1
ATOM 814 O O . SER A 1 101 ? -6.749 -7.257 13.295 1.00 87.88 101 SER A O 1
ATOM 816 N N . ILE A 1 102 ? -6.047 -5.985 15.005 1.00 87.50 102 ILE A N 1
ATOM 817 C CA . ILE A 1 102 ? -6.143 -4.709 14.283 1.00 87.50 102 ILE A CA 1
ATOM 818 C C . ILE A 1 102 ? -5.158 -4.674 13.108 1.00 87.50 102 ILE A C 1
ATOM 820 O O . ILE A 1 102 ? -5.549 -4.308 11.997 1.00 87.50 102 ILE A O 1
ATOM 824 N N . MET A 1 103 ? -3.905 -5.088 13.327 1.00 89.88 103 MET A N 1
ATOM 825 C CA . MET A 1 103 ? -2.883 -5.143 12.276 1.00 89.88 103 MET A CA 1
ATOM 826 C C . MET A 1 103 ? -3.283 -6.094 11.147 1.00 89.88 103 MET A C 1
ATOM 828 O O . MET A 1 103 ? -3.194 -5.713 9.982 1.00 89.88 103 MET A O 1
ATOM 832 N N . GLN A 1 104 ? -3.774 -7.293 11.473 1.00 90.44 104 GLN A N 1
ATOM 833 C CA . GLN A 1 104 ? -4.215 -8.278 10.480 1.00 90.44 104 GLN A CA 1
ATOM 834 C C . GLN A 1 104 ? -5.312 -7.719 9.566 1.00 90.44 104 GLN A C 1
ATOM 836 O O . GLN A 1 104 ? -5.255 -7.892 8.351 1.00 90.44 104 GLN A O 1
ATOM 841 N N . ARG A 1 105 ? -6.285 -6.992 10.125 1.00 89.00 105 ARG A N 1
ATOM 842 C CA . ARG A 1 105 ? -7.370 -6.375 9.343 1.00 89.00 105 ARG A CA 1
ATOM 843 C C . ARG A 1 105 ? -6.885 -5.215 8.484 1.00 89.00 105 ARG A C 1
ATOM 845 O O . ARG A 1 105 ? -7.279 -5.104 7.325 1.00 89.00 105 ARG A O 1
ATOM 852 N N . ALA A 1 106 ? -6.012 -4.369 9.026 1.00 90.88 10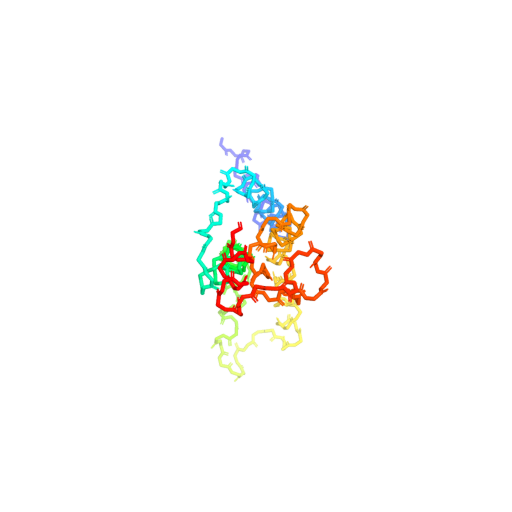6 ALA A N 1
ATOM 853 C CA . ALA A 1 106 ? -5.428 -3.258 8.279 1.00 90.88 106 ALA A CA 1
ATOM 854 C C . ALA A 1 106 ? -4.517 -3.736 7.132 1.00 90.88 106 ALA A C 1
ATOM 856 O O . ALA A 1 106 ? -4.367 -3.023 6.144 1.00 90.88 106 ALA A O 1
ATOM 857 N N . MET A 1 107 ? -3.950 -4.946 7.225 1.00 93.06 107 MET A N 1
ATOM 858 C CA . MET A 1 107 ? -3.108 -5.545 6.182 1.00 93.06 107 MET A CA 1
ATOM 859 C C . MET A 1 107 ? -3.871 -6.043 4.949 1.00 93.06 107 MET A C 1
ATOM 861 O O . MET A 1 107 ? -3.244 -6.229 3.909 1.00 93.06 107 MET A O 1
ATOM 865 N N . VAL A 1 108 ? -5.197 -6.206 5.004 1.00 93.38 108 VAL A N 1
ATOM 866 C CA . VAL A 1 108 ? -5.979 -6.756 3.880 1.00 93.38 108 VAL A CA 1
ATOM 867 C C . VAL A 1 108 ? -5.824 -5.916 2.606 1.00 93.38 108 VAL A C 1
ATOM 869 O O . VAL A 1 108 ? -5.443 -6.445 1.565 1.00 93.38 108 VAL A O 1
ATOM 872 N N . ALA A 1 109 ? -6.065 -4.604 2.671 1.00 93.50 109 ALA A N 1
ATOM 873 C CA . ALA A 1 109 ? -5.956 -3.728 1.500 1.00 93.50 109 ALA A CA 1
ATOM 874 C C . ALA A 1 109 ? -4.516 -3.604 0.942 1.00 93.50 109 ALA A C 1
ATOM 876 O O . ALA A 1 109 ? -4.359 -3.709 -0.278 1.00 93.50 109 ALA A O 1
ATOM 877 N N . PRO A 1 110 ? -3.467 -3.446 1.780 1.00 95.62 110 PRO A N 1
ATOM 878 C CA . PRO A 1 110 ? -2.065 -3.539 1.363 1.00 95.62 110 PRO A CA 1
ATOM 879 C C . PRO A 1 110 ? -1.718 -4.844 0.641 1.00 95.62 110 PRO A C 1
ATOM 881 O O . PRO A 1 110 ? -1.094 -4.810 -0.416 1.00 95.62 110 PRO A O 1
ATOM 884 N N . VAL A 1 111 ? -2.141 -5.992 1.181 1.00 95.88 111 VAL A N 1
ATOM 885 C CA . VAL A 1 111 ? -1.881 -7.308 0.575 1.00 95.88 111 VAL A CA 1
ATOM 886 C C . VAL A 1 111 ? -2.563 -7.414 -0.784 1.00 95.88 111 VAL A C 1
ATOM 888 O O . VAL A 1 111 ? -1.933 -7.836 -1.749 1.00 95.88 111 VAL A O 1
ATOM 891 N N . VAL A 1 112 ? -3.818 -6.972 -0.887 1.00 95.62 112 VAL A N 1
ATOM 892 C CA . VAL A 1 112 ? -4.549 -6.946 -2.161 1.00 95.62 112 VAL A CA 1
ATOM 893 C C . VAL A 1 112 ? -3.838 -6.069 -3.192 1.00 95.62 112 VAL A C 1
ATOM 895 O O . VAL A 1 112 ? -3.684 -6.499 -4.331 1.00 95.62 112 VAL A O 1
ATOM 898 N N . TRP A 1 113 ? -3.343 -4.889 -2.804 1.00 95.81 113 TRP A N 1
ATOM 899 C CA . TRP A 1 113 ? -2.564 -4.031 -3.705 1.00 95.81 113 TRP A CA 1
ATOM 900 C C . TRP A 1 113 ? -1.314 -4.744 -4.225 1.00 95.81 113 TRP A C 1
ATOM 902 O O . TRP A 1 113 ? -1.107 -4.806 -5.434 1.00 95.81 113 TRP A O 1
ATOM 912 N N . ILE A 1 114 ? -0.515 -5.337 -3.330 1.00 96.06 114 ILE A N 1
ATOM 913 C CA . ILE A 1 114 ? 0.695 -6.076 -3.714 1.00 96.06 114 ILE A CA 1
ATOM 914 C C . ILE A 1 114 ? 0.353 -7.213 -4.682 1.00 96.06 114 ILE A C 1
ATOM 916 O O . ILE A 1 114 ? 0.979 -7.317 -5.733 1.00 96.06 114 ILE A O 1
ATOM 920 N N . ILE A 1 115 ? -0.676 -8.012 -4.392 1.00 95.50 115 ILE A N 1
ATOM 921 C CA . ILE A 1 115 ? -1.106 -9.101 -5.280 1.00 95.50 115 ILE A CA 1
ATOM 922 C C . ILE A 1 115 ? -1.467 -8.564 -6.667 1.00 95.50 115 ILE A C 1
ATOM 924 O O . ILE A 1 115 ? -0.969 -9.079 -7.663 1.00 95.50 115 ILE A O 1
ATOM 928 N N . VAL A 1 116 ? -2.286 -7.513 -6.751 1.00 94.06 116 VAL A N 1
ATOM 929 C CA . VAL A 1 116 ? -2.702 -6.941 -8.040 1.00 94.06 116 VAL A CA 1
ATOM 930 C C . VAL A 1 116 ? -1.507 -6.378 -8.813 1.00 94.06 116 VAL A C 1
ATOM 932 O O . VAL A 1 116 ? -1.371 -6.655 -10.002 1.00 94.06 116 VAL A O 1
ATOM 935 N N . THR A 1 117 ? -0.606 -5.651 -8.146 1.00 93.75 117 THR A N 1
ATOM 936 C CA . THR A 1 117 ? 0.604 -5.107 -8.787 1.00 93.75 117 THR A CA 1
ATOM 937 C C . THR A 1 117 ? 1.534 -6.196 -9.319 1.00 93.75 117 THR A C 1
ATOM 939 O O . THR A 1 117 ? 2.119 -6.036 -10.390 1.00 93.75 117 THR A O 1
ATOM 942 N N . LEU A 1 118 ? 1.661 -7.315 -8.598 1.00 94.12 118 LEU A N 1
ATOM 943 C CA . LEU A 1 118 ? 2.468 -8.458 -9.020 1.00 94.12 118 LEU A CA 1
ATOM 944 C C . LEU A 1 118 ? 1.822 -9.202 -10.189 1.00 94.12 118 LEU A C 1
ATOM 946 O O . LEU A 1 118 ? 2.533 -9.603 -11.106 1.00 94.12 118 LEU A O 1
ATOM 950 N N . LEU A 1 119 ? 0.494 -9.354 -10.177 1.00 93.69 119 LEU A N 1
ATOM 951 C CA . LEU A 1 119 ? -0.253 -9.982 -11.269 1.00 93.69 119 LEU A CA 1
ATOM 952 C C . LEU A 1 119 ? -0.175 -9.173 -12.570 1.00 93.69 119 LEU A C 1
ATOM 954 O O . LEU A 1 119 ? -0.091 -9.764 -13.641 1.00 93.69 119 LEU A O 1
ATOM 958 N N . ASP A 1 120 ? -0.182 -7.841 -12.490 1.00 92.56 120 ASP A N 1
ATOM 959 C CA . ASP A 1 120 ? 0.006 -6.975 -13.663 1.00 92.56 120 ASP A CA 1
ATOM 960 C C . ASP A 1 120 ? 1.477 -6.911 -14.115 1.00 92.56 120 ASP A C 1
ATOM 962 O O . ASP A 1 120 ? 1.768 -6.698 -15.290 1.00 92.56 120 ASP A O 1
ATOM 966 N N . GLY A 1 121 ? 2.429 -7.092 -13.195 1.00 91.81 121 GLY A N 1
ATOM 967 C CA . GLY A 1 121 ? 3.853 -7.296 -13.487 1.00 91.81 121 GLY A CA 1
ATOM 968 C C . GLY A 1 121 ? 4.623 -6.068 -13.991 1.00 91.81 121 GLY A C 1
ATOM 969 O O . GLY A 1 121 ? 5.845 -6.027 -13.850 1.00 91.81 121 GLY A O 1
ATOM 970 N N . LYS A 1 122 ? 3.953 -5.028 -14.505 1.00 92.06 122 LYS A N 1
ATOM 971 C CA . LYS A 1 122 ? 4.591 -3.829 -15.087 1.00 92.06 122 LYS A CA 1
ATOM 972 C C . LYS A 1 122 ? 5.558 -3.131 -14.128 1.00 92.06 122 LYS A C 1
ATOM 974 O O . LYS A 1 122 ? 6.671 -2.777 -14.517 1.00 92.06 122 LYS A O 1
ATOM 979 N N . CYS A 1 123 ? 5.159 -2.977 -12.863 1.00 91.50 123 CYS A N 1
ATOM 980 C CA . CYS A 1 123 ? 5.992 -2.355 -11.829 1.00 91.50 123 CYS A CA 1
ATOM 981 C C . CYS A 1 123 ? 7.260 -3.175 -11.544 1.00 91.50 123 CYS A C 1
ATOM 983 O O . CYS A 1 123 ? 8.330 -2.600 -11.351 1.00 91.50 123 CYS A O 1
ATOM 985 N N . LEU A 1 124 ? 7.143 -4.508 -11.542 1.00 92.25 124 LEU A N 1
ATOM 986 C CA . LEU A 1 124 ? 8.251 -5.425 -11.277 1.00 92.25 124 LEU A CA 1
ATOM 987 C C . LEU A 1 124 ? 9.228 -5.452 -12.457 1.00 92.25 124 LEU A C 1
ATOM 989 O O . LEU A 1 124 ? 10.432 -5.321 -12.251 1.00 92.25 124 LEU A O 1
ATOM 993 N N . ILE A 1 125 ? 8.711 -5.521 -13.688 1.00 91.38 125 ILE A N 1
ATOM 994 C CA . ILE A 1 125 ? 9.521 -5.437 -14.910 1.00 91.38 125 ILE A CA 1
ATOM 995 C C . ILE A 1 125 ? 10.283 -4.112 -14.938 1.00 91.38 125 ILE A C 1
ATOM 997 O O . ILE A 1 125 ? 11.503 -4.121 -15.054 1.00 91.38 125 ILE A O 1
ATOM 1001 N N . CYS A 1 126 ? 9.602 -2.978 -14.744 1.00 91.81 126 CYS A N 1
ATOM 1002 C CA . CYS A 1 126 ? 10.264 -1.674 -14.697 1.00 91.81 126 CYS A CA 1
ATOM 1003 C C . CYS A 1 126 ? 11.332 -1.644 -13.591 1.00 91.81 126 CYS A C 1
ATOM 1005 O O . CYS A 1 126 ? 12.465 -1.252 -13.859 1.00 91.81 126 CYS A O 1
ATOM 1007 N N . ALA A 1 127 ? 11.034 -2.139 -12.385 1.00 92.25 127 ALA A N 1
ATOM 1008 C CA . ALA A 1 127 ? 11.967 -2.080 -11.262 1.00 92.25 127 ALA A CA 1
ATOM 1009 C C . ALA A 1 127 ? 13.264 -2.884 -11.466 1.00 92.25 127 ALA A C 1
ATOM 1011 O O . ALA A 1 127 ? 14.334 -2.421 -11.057 1.00 92.25 127 ALA A O 1
ATOM 1012 N N . PHE A 1 128 ? 13.164 -4.068 -12.079 1.00 89.69 128 PHE A N 1
ATOM 1013 C CA . PHE A 1 128 ? 14.279 -5.009 -12.240 1.00 89.69 128 PHE A CA 1
ATOM 1014 C C . PHE A 1 128 ? 14.877 -5.045 -13.649 1.00 89.69 128 PHE A C 1
ATOM 1016 O O . PHE A 1 128 ? 15.884 -5.717 -13.845 1.00 89.69 128 PHE A O 1
ATOM 1023 N N . SER A 1 129 ? 14.316 -4.292 -14.598 1.00 87.06 129 SER A N 1
ATOM 1024 C CA . SER A 1 129 ? 14.782 -4.174 -15.989 1.00 87.06 129 SER A CA 1
ATOM 1025 C C . SER A 1 129 ? 16.303 -3.984 -16.107 1.00 87.06 129 SER A C 1
ATOM 1027 O O . SER A 1 129 ? 16.973 -4.737 -16.805 1.00 87.06 129 SER A O 1
ATOM 1029 N N . GLY A 1 130 ? 16.875 -3.054 -15.336 1.00 82.25 130 GLY A N 1
ATOM 1030 C CA . GLY A 1 130 ? 18.311 -2.751 -15.340 1.00 82.25 130 GLY A CA 1
ATOM 1031 C C . GLY A 1 130 ? 19.218 -3.729 -14.580 1.00 82.25 130 GLY A C 1
ATOM 1032 O O . GLY A 1 130 ? 20.436 -3.567 -14.647 1.00 82.25 130 GLY A O 1
ATOM 1033 N N . SER A 1 131 ? 18.654 -4.703 -13.859 1.00 82.56 131 SER A N 1
ATOM 1034 C CA . SER A 1 131 ? 19.391 -5.660 -13.014 1.00 82.56 131 SER A CA 1
ATOM 1035 C C . SER A 1 131 ? 19.444 -7.073 -13.600 1.00 82.56 131 SER A C 1
ATOM 1037 O O . SER A 1 131 ? 19.927 -7.983 -12.932 1.00 82.56 131 SER A O 1
ATOM 1039 N N . VAL A 1 132 ? 18.906 -7.284 -14.804 1.00 82.62 132 VAL A N 1
ATOM 1040 C CA . VAL A 1 132 ? 18.928 -8.597 -15.457 1.00 82.62 132 VAL A CA 1
ATOM 1041 C C . VAL A 1 132 ? 20.285 -8.830 -16.116 1.00 82.62 132 VAL A C 1
ATOM 1043 O O . VAL A 1 132 ? 20.815 -7.935 -16.775 1.00 82.62 132 VAL A O 1
ATOM 1046 N N . ASP A 1 133 ? 20.824 -10.042 -15.973 1.00 79.06 133 ASP A N 1
ATOM 1047 C CA . ASP A 1 133 ? 22.082 -10.420 -16.614 1.00 79.06 133 ASP A CA 1
ATOM 1048 C C . ASP A 1 133 ? 21.935 -10.411 -18.147 1.00 79.06 133 ASP A C 1
ATOM 1050 O O . ASP A 1 133 ? 21.132 -11.175 -18.699 1.00 79.06 133 ASP A O 1
ATOM 1054 N N . PRO A 1 134 ? 22.717 -9.580 -18.859 1.00 75.31 134 PRO A N 1
ATOM 1055 C CA . PRO A 1 134 ? 22.599 -9.415 -20.305 1.00 75.31 134 PRO A CA 1
ATOM 1056 C C . PRO A 1 134 ? 23.033 -10.657 -21.090 1.00 75.31 134 PRO A C 1
ATOM 1058 O O . PRO A 1 134 ? 22.617 -10.835 -22.231 1.00 75.31 134 PRO A O 1
ATOM 1061 N N . GLU A 1 135 ? 23.830 -11.538 -20.480 1.00 75.69 135 GLU A N 1
ATOM 1062 C CA . GLU A 1 135 ? 24.296 -12.794 -21.082 1.00 75.69 135 GLU A CA 1
ATOM 1063 C C . GLU A 1 135 ? 23.150 -13.774 -21.374 1.00 75.69 135 GLU A C 1
ATOM 1065 O O . GLU A 1 135 ? 23.258 -14.606 -22.273 1.00 75.69 135 GLU A O 1
ATOM 1070 N N . ASN A 1 136 ? 22.020 -13.633 -20.674 1.00 79.81 136 ASN A N 1
ATOM 1071 C CA . ASN A 1 136 ? 20.829 -14.449 -20.905 1.00 79.81 136 ASN A CA 1
ATOM 1072 C C . ASN A 1 136 ? 20.051 -14.044 -22.172 1.00 79.81 136 ASN A C 1
ATOM 1074 O O . ASN A 1 136 ? 19.121 -14.749 -22.566 1.00 79.81 136 ASN A O 1
ATOM 1078 N N . PHE A 1 137 ? 20.403 -12.927 -22.821 1.00 78.94 137 PHE A N 1
ATOM 1079 C CA . PHE A 1 137 ? 19.693 -12.405 -23.988 1.00 78.94 137 PHE A CA 1
ATOM 1080 C C . PHE A 1 137 ? 20.542 -12.475 -25.263 1.00 78.94 137 PHE A C 1
ATOM 1082 O O . PHE A 1 137 ? 21.622 -11.888 -25.375 1.00 78.94 137 PHE A O 1
ATOM 1089 N N . VAL A 1 138 ? 20.002 -13.147 -26.283 1.00 73.12 138 VAL A N 1
ATOM 1090 C CA . VAL A 1 138 ? 20.621 -13.261 -27.610 1.00 73.12 138 VAL A CA 1
ATOM 1091 C C . VAL A 1 138 ? 20.629 -11.881 -28.280 1.00 73.12 138 VAL A C 1
ATOM 1093 O O . VAL A 1 138 ? 19.595 -11.400 -28.731 1.00 73.12 138 VAL A O 1
ATOM 1096 N N . GLY A 1 139 ? 21.792 -11.222 -28.316 1.00 71.38 139 GLY A N 1
ATOM 1097 C CA . GLY A 1 139 ? 21.968 -9.902 -28.943 1.00 71.38 139 GLY A CA 1
ATOM 1098 C C . GLY A 1 139 ? 22.856 -8.924 -28.168 1.00 71.38 139 GLY A C 1
ATOM 1099 O O . GLY A 1 139 ? 23.332 -7.955 -28.752 1.00 71.38 139 GLY A O 1
ATOM 1100 N N . PHE A 1 140 ? 23.144 -9.193 -26.889 1.00 70.50 140 PHE A N 1
ATOM 1101 C CA . PHE A 1 140 ? 23.954 -8.302 -26.043 1.00 70.50 140 PHE A CA 1
ATOM 1102 C C . PHE A 1 140 ? 25.455 -8.635 -26.013 1.00 70.50 140 PHE A C 1
ATOM 1104 O O . PHE A 1 140 ? 26.242 -7.844 -25.501 1.00 70.50 140 PHE A O 1
ATOM 1111 N N . ALA A 1 141 ? 25.872 -9.751 -26.621 1.00 65.75 141 ALA A N 1
ATOM 1112 C CA . ALA A 1 141 ? 27.246 -10.265 -26.564 1.00 65.75 141 ALA A CA 1
ATOM 1113 C C . ALA A 1 141 ? 28.327 -9.334 -27.156 1.00 65.75 141 ALA A C 1
ATOM 1115 O O . ALA A 1 141 ? 29.503 -9.509 -26.857 1.00 65.75 141 ALA A O 1
ATOM 1116 N N . ASN A 1 142 ? 27.950 -8.354 -27.986 1.00 71.44 142 ASN A N 1
ATOM 1117 C CA . ASN A 1 142 ? 28.884 -7.468 -28.697 1.00 71.44 142 ASN A CA 1
ATOM 1118 C C . ASN A 1 142 ? 28.705 -5.976 -28.352 1.00 71.44 142 ASN A C 1
ATOM 1120 O O . ASN A 1 142 ? 29.209 -5.105 -29.061 1.00 71.44 142 ASN A O 1
ATOM 1124 N N . ILE A 1 143 ? 27.942 -5.670 -27.300 1.00 77.38 143 ILE A N 1
ATOM 1125 C CA . ILE A 1 143 ? 27.533 -4.307 -26.947 1.00 77.38 143 ILE A CA 1
ATOM 1126 C C . ILE A 1 143 ? 28.347 -3.817 -25.742 1.00 77.38 143 ILE A C 1
ATOM 1128 O O . ILE A 1 143 ? 28.598 -4.567 -24.802 1.00 77.38 143 ILE A O 1
ATOM 1132 N N . SER A 1 144 ? 28.755 -2.543 -25.745 1.00 80.12 144 SER A N 1
ATOM 1133 C CA . SER A 1 144 ? 29.470 -1.961 -24.601 1.00 80.12 144 SER A CA 1
ATOM 1134 C C . SER A 1 144 ? 28.596 -1.963 -23.333 1.00 80.12 144 SER A C 1
ATOM 1136 O O . SER A 1 144 ? 27.393 -1.708 -23.427 1.00 80.12 144 SER A O 1
ATOM 1138 N N . PRO A 1 145 ? 29.163 -2.164 -22.129 1.00 75.00 145 PRO A N 1
ATOM 1139 C CA . PRO A 1 145 ? 28.385 -2.287 -20.889 1.00 75.00 145 PRO A CA 1
ATOM 1140 C C . PRO A 1 145 ? 27.484 -1.070 -20.610 1.00 75.00 145 PRO A C 1
ATOM 1142 O O . PRO A 1 145 ? 26.387 -1.202 -20.074 1.00 75.00 145 PRO A O 1
ATOM 1145 N N . VAL A 1 146 ? 27.897 0.125 -21.041 1.00 75.38 146 VAL A N 1
ATOM 1146 C CA . VAL A 1 146 ? 27.099 1.356 -20.911 1.00 75.38 146 VAL A CA 1
ATOM 1147 C C . VAL A 1 146 ? 25.858 1.331 -21.814 1.00 75.38 146 VAL A C 1
ATOM 1149 O O . VAL A 1 146 ? 24.775 1.729 -21.385 1.00 75.38 146 VAL A O 1
ATOM 1152 N N . GLN A 1 147 ? 25.992 0.840 -23.048 1.00 77.06 147 GLN A N 1
ATOM 1153 C CA . GLN A 1 147 ? 24.871 0.685 -23.981 1.00 77.06 147 GLN A CA 1
ATOM 1154 C C . GLN A 1 147 ? 23.923 -0.435 -23.541 1.00 77.06 147 GLN A C 1
ATOM 1156 O O . GLN A 1 147 ? 22.712 -0.283 -23.680 1.00 77.06 147 GLN A O 1
ATOM 1161 N N . VAL A 1 148 ? 24.450 -1.515 -22.954 1.00 79.75 148 VAL A N 1
ATOM 1162 C CA . VAL A 1 148 ? 23.640 -2.586 -22.354 1.00 79.75 148 VAL A CA 1
ATOM 1163 C C . VAL A 1 148 ? 22.730 -2.028 -21.259 1.00 79.75 148 VAL A C 1
ATOM 1165 O O . VAL A 1 148 ? 21.522 -2.238 -21.311 1.00 79.75 148 VAL A O 1
ATOM 1168 N N . HIS A 1 149 ? 23.266 -1.235 -20.327 1.00 74.50 149 HIS A N 1
ATOM 1169 C CA . HIS A 1 149 ? 22.455 -0.610 -19.276 1.00 74.50 149 HIS A CA 1
ATOM 1170 C C . HIS A 1 149 ? 21.396 0.367 -19.811 1.00 74.50 149 HIS A C 1
ATOM 1172 O O . HIS A 1 149 ? 20.332 0.502 -19.211 1.00 74.50 149 HIS A O 1
ATOM 1178 N N . GLN A 1 150 ? 21.661 1.055 -20.924 1.00 78.19 150 GLN A N 1
ATOM 1179 C CA . GLN A 1 150 ? 20.672 1.934 -21.560 1.00 78.19 150 GLN A CA 1
ATOM 1180 C C . GLN A 1 150 ? 19.577 1.160 -22.299 1.00 78.19 150 GLN A C 1
ATOM 1182 O O . GLN A 1 150 ? 18.433 1.607 -22.317 1.00 78.19 150 GLN A O 1
ATOM 1187 N N . LEU A 1 151 ? 19.921 0.027 -22.911 1.00 79.19 151 LEU A N 1
ATOM 1188 C CA . LEU A 1 151 ? 18.975 -0.856 -23.594 1.00 79.19 151 LEU A CA 1
ATOM 1189 C C . LEU A 1 151 ? 18.079 -1.589 -22.598 1.00 79.19 151 LEU A C 1
ATOM 1191 O O . LEU A 1 151 ? 16.875 -1.611 -22.793 1.00 79.19 151 LEU A O 1
ATOM 1195 N N . LEU A 1 152 ? 18.652 -2.112 -21.512 1.00 79.75 152 LEU A N 1
ATOM 1196 C CA . LEU A 1 152 ? 17.904 -2.761 -20.434 1.00 79.75 152 LEU A CA 1
ATOM 1197 C C . LEU A 1 152 ? 16.981 -1.795 -19.686 1.00 79.75 152 LEU A C 1
ATOM 1199 O O . LEU A 1 152 ? 16.017 -2.226 -19.073 1.00 79.75 152 LEU A O 1
ATOM 1203 N N . ALA A 1 153 ? 17.269 -0.493 -19.704 1.00 78.62 153 ALA A N 1
ATOM 1204 C CA . ALA A 1 153 ? 16.406 0.501 -19.081 1.00 78.62 153 ALA A CA 1
ATOM 1205 C C . ALA A 1 153 ? 15.179 0.872 -19.930 1.00 78.62 153 ALA A C 1
ATOM 1207 O O . ALA A 1 153 ? 14.288 1.528 -19.391 1.00 78.62 153 ALA A O 1
ATOM 1208 N N . LYS A 1 154 ? 15.139 0.517 -21.219 1.00 76.19 154 LYS A N 1
ATOM 1209 C CA . LYS A 1 154 ? 14.021 0.801 -22.128 1.00 76.19 154 LYS A CA 1
ATOM 1210 C C . LYS A 1 154 ? 13.029 -0.349 -22.159 1.00 76.19 154 LYS A C 1
ATOM 1212 O O . LYS A 1 154 ? 11.825 -0.026 -22.141 1.00 76.19 154 LYS A O 1
#

Sequence (154 aa):
MDRFRMIFQYFQSNTESVMNGICGLLALASVKMYTSFDFSCPCLPRYNTAYGLGIMFIPPIALFLCGLILNRQSLVMLEEWRRPKGRREKDLAVIRYMCSSIMQRAMVAPVVWIIVTLLDGKCLICAFSGSVDPENFVGFANISPVQVHQLLAK

Foldseek 3Di:
DVVVVVVVVVCVVCLVVVLLVVLVVLQVVLLVVVVPDDDDQPLDLVCLQVSLVCQLQVVLVVQLVVSLVVRPVNVVLVVLVPDDDPPRPDDPVVSVVSVVVSSVSSNSNSVSNNVSSVVVCPSVQSNCLQVDDCVVDDPCPPPDPVVVSSVSSD

InterPro domains:
  IPR029569 Calcium homeostasis modulator family [PF14798] (1-142)
  IPR029569 Calcium homeostasis modulator family [PTHR32261] (1-151)

Organism: Todus mexicanus (NCBI:txid135184)

Secondary structure (DSSP, 8-state):
-HHHHHHHHHHHH-HHHHHHHHHHHHHHHHHHHHHH--------TTHHHHHHHHHHHHHHHHHHHHHHHH-HHHHHHHHHHHSPTT--SS-HHHHHHHHHHHHHHHTHHHHHHHHHHHHH-HHHHHHHGGGS-GGGSTT-TTS-HHHHHHHHT-